Protein AF-A0A1I3XL35-F1 (afdb_monomer_lite)

Organism: NCBI:txid1123062

Foldseek 3Di:
DDPPVPDDDDCVLPADPPKDKDWQDWAFDQDPVRDTATWTWIWMWHDDPNWIKIWTKTWGDDPDPPDTDIDTPDMGTDDCRVVSSVVVVVNRVVSPD

Secondary structure (DSSP, 8-state):
---TT-----GGGT--TT-EEEEEEEEEEE-TTS-EEEEEEEEEEEEETTEEEEEEEEEE---STT--EEEEEEEEES--HHHHHHHHHHHHHHT--

Sequence (97 aa):
MLDSAGTPPDLTLLLGPHDAAEFVAFCEWRDRLGRCSPSLLYVVVHRRGGESWTQAIRILPDRRPGHLTIHVERIRDGDERAALRAWLLAAAAGMKR

pLDDT: mean 87.84, std 14.13, range [41.41, 98.5]

Radius of gyration: 13.47 Å; chains: 1; bounding box: 34×24×39 Å

Structure (mmCIF, N/CA/C/O backbone):
data_AF-A0A1I3XL35-F1
#
_entry.id   AF-A0A1I3XL35-F1
#
loop_
_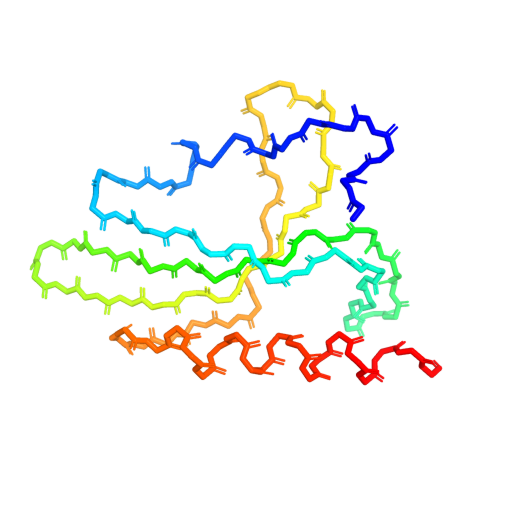atom_site.group_PDB
_atom_site.id
_atom_site.type_symb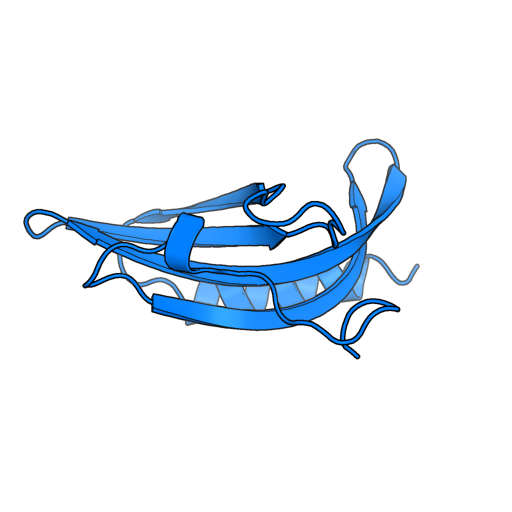ol
_atom_site.label_atom_id
_atom_site.label_alt_id
_atom_site.label_comp_id
_atom_site.label_asym_id
_atom_site.label_entity_id
_atom_site.label_seq_id
_atom_site.pdbx_PDB_ins_code
_atom_site.Cartn_x
_atom_site.Cartn_y
_atom_site.Cartn_z
_atom_site.occupancy
_atom_site.B_iso_or_equiv
_atom_site.auth_seq_id
_atom_site.auth_comp_id
_atom_site.auth_asym_id
_atom_site.auth_atom_id
_atom_site.pdbx_PDB_model_num
ATOM 1 N N . MET A 1 1 ? 13.532 -6.795 -5.946 1.00 43.62 1 MET A N 1
ATOM 2 C CA . MET A 1 1 ? 14.589 -5.815 -6.253 1.00 43.62 1 MET A CA 1
ATOM 3 C C . MET A 1 1 ? 14.125 -4.513 -5.637 1.00 43.62 1 MET A C 1
ATOM 5 O O . MET A 1 1 ? 13.012 -4.106 -5.937 1.00 43.62 1 MET A O 1
ATOM 9 N N . LEU A 1 2 ? 14.880 -4.000 -4.664 1.00 44.38 2 LEU A N 1
ATOM 10 C CA . LEU A 1 2 ? 14.684 -2.665 -4.108 1.00 44.38 2 LEU A CA 1
ATOM 11 C C . LEU A 1 2 ? 14.963 -1.639 -5.210 1.00 44.38 2 LEU A C 1
ATOM 13 O O . LEU A 1 2 ? 15.507 -1.993 -6.261 1.00 44.38 2 LEU A O 1
ATOM 17 N N . ASP A 1 3 ? 14.582 -0.391 -4.986 1.00 45.69 3 ASP A N 1
ATOM 18 C CA . ASP A 1 3 ? 15.020 0.695 -5.846 1.00 45.69 3 ASP A CA 1
ATOM 19 C C . ASP A 1 3 ? 16.547 0.665 -6.036 1.00 45.69 3 ASP A C 1
ATOM 21 O O . ASP A 1 3 ? 17.295 0.045 -5.280 1.00 45.69 3 ASP A O 1
ATOM 25 N N . SER A 1 4 ? 17.041 1.337 -7.067 1.00 43.84 4 SER A N 1
ATOM 26 C CA . SER A 1 4 ? 18.473 1.459 -7.380 1.00 43.84 4 SER A CA 1
ATOM 27 C C . SER A 1 4 ? 19.352 2.071 -6.255 1.00 43.84 4 SER A C 1
ATOM 29 O O . SER A 1 4 ? 20.505 2.402 -6.513 1.00 43.84 4 SER A O 1
ATOM 31 N N . ALA A 1 5 ? 18.831 2.234 -5.030 1.00 50.78 5 ALA A N 1
ATOM 32 C CA . ALA A 1 5 ? 19.533 2.654 -3.817 1.00 50.78 5 ALA A CA 1
ATOM 33 C C . ALA A 1 5 ? 19.389 1.681 -2.618 1.00 50.78 5 ALA A C 1
ATOM 35 O O . ALA A 1 5 ? 20.147 1.817 -1.663 1.00 50.78 5 ALA A O 1
ATOM 36 N N . GLY A 1 6 ? 18.502 0.678 -2.653 1.00 58.44 6 GLY A N 1
ATOM 37 C CA . GLY A 1 6 ? 18.482 -0.404 -1.661 1.00 58.44 6 GLY A CA 1
ATOM 38 C C . GLY A 1 6 ? 17.880 -0.051 -0.297 1.00 58.44 6 GLY A C 1
ATOM 39 O O . GLY A 1 6 ? 18.045 -0.840 0.634 1.00 58.44 6 GLY A O 1
ATOM 40 N N . THR A 1 7 ? 17.175 1.075 -0.162 1.00 69.50 7 THR A N 1
ATOM 41 C CA . THR A 1 7 ? 16.553 1.474 1.112 1.00 69.50 7 THR A CA 1
ATOM 42 C C . THR A 1 7 ? 15.034 1.346 1.004 1.00 69.50 7 THR A C 1
ATOM 44 O O . THR A 1 7 ? 14.433 1.971 0.131 1.00 69.50 7 THR A O 1
ATOM 47 N N . PRO A 1 8 ? 14.375 0.537 1.853 1.00 76.88 8 PRO A N 1
ATOM 48 C CA . PRO A 1 8 ? 12.919 0.457 1.859 1.00 76.88 8 PRO A CA 1
ATOM 49 C C . PRO A 1 8 ? 12.301 1.814 2.247 1.00 76.88 8 PRO A C 1
ATOM 51 O O . PRO A 1 8 ? 12.892 2.541 3.048 1.00 76.88 8 PRO A O 1
ATOM 54 N N . PRO A 1 9 ? 11.118 2.164 1.708 1.00 87.06 9 PRO A N 1
ATOM 55 C CA . PRO A 1 9 ? 10.451 3.414 2.049 1.00 87.06 9 PRO A CA 1
ATOM 56 C C . PRO A 1 9 ? 10.114 3.467 3.541 1.00 87.06 9 PRO A C 1
ATOM 58 O O . PRO A 1 9 ? 9.727 2.457 4.134 1.00 87.06 9 PRO A O 1
ATOM 61 N N . ASP A 1 10 ? 10.203 4.658 4.132 1.00 88.94 10 ASP A N 1
ATOM 62 C CA . ASP A 1 10 ? 9.776 4.881 5.511 1.00 88.94 10 ASP A CA 1
ATOM 63 C C . ASP A 1 10 ? 8.242 4.906 5.598 1.00 88.94 10 ASP A C 1
ATOM 65 O O . ASP A 1 10 ? 7.587 5.930 5.394 1.00 88.94 10 ASP A O 1
ATOM 69 N N . LEU A 1 11 ? 7.657 3.740 5.880 1.00 91.44 11 LEU A N 1
ATOM 70 C CA . LEU A 1 11 ? 6.209 3.579 6.000 1.00 91.44 11 LEU A CA 1
ATOM 71 C C . LEU A 1 11 ? 5.640 4.194 7.285 1.00 91.44 11 LEU A C 1
ATOM 73 O O . LEU A 1 11 ? 4.420 4.308 7.393 1.00 91.44 11 LEU A O 1
ATOM 77 N N . THR A 1 12 ? 6.472 4.638 8.235 1.00 91.50 12 THR A N 1
ATOM 78 C CA . THR A 1 12 ? 5.980 5.333 9.439 1.00 91.50 12 THR A CA 1
ATOM 79 C C . THR A 1 12 ? 5.332 6.679 9.103 1.00 91.50 12 THR A C 1
ATOM 81 O O . THR A 1 12 ? 4.488 7.161 9.852 1.00 91.50 12 THR A O 1
ATOM 84 N N . LEU A 1 13 ? 5.644 7.240 7.928 1.00 89.75 13 LEU A N 1
ATOM 85 C CA . LEU A 1 13 ? 5.007 8.443 7.386 1.00 89.75 13 LEU A CA 1
ATOM 86 C C . LEU A 1 13 ? 3.561 8.211 6.912 1.00 89.75 13 LEU A C 1
ATOM 88 O O . LEU A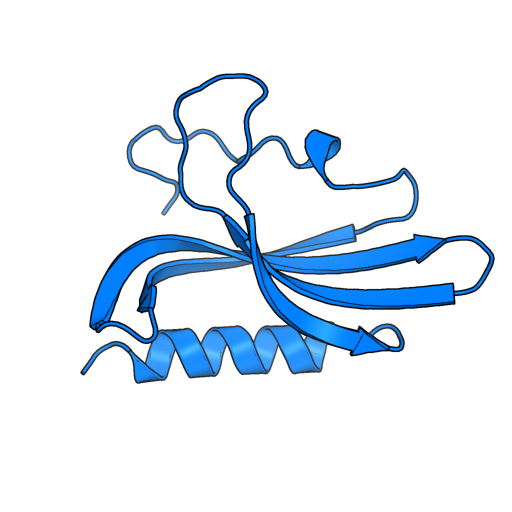 1 13 ? 2.828 9.173 6.692 1.00 89.75 13 LEU A O 1
ATOM 92 N N . LEU A 1 14 ? 3.160 6.951 6.721 1.00 92.00 14 LEU A N 1
ATOM 93 C CA . LEU A 1 14 ? 1.836 6.560 6.230 1.00 92.00 14 LEU A CA 1
ATOM 94 C C . LEU A 1 14 ? 1.007 5.822 7.288 1.00 92.00 14 LEU A C 1
ATOM 96 O O . LEU A 1 14 ? -0.213 5.972 7.322 1.00 92.00 14 LEU A O 1
ATOM 100 N N . LEU A 1 15 ? 1.650 4.977 8.094 1.00 95.56 15 LEU A N 1
ATOM 101 C CA . LEU A 1 15 ? 0.970 4.018 8.956 1.00 95.56 15 LEU A CA 1
ATOM 102 C C . LEU A 1 15 ? 0.724 4.581 10.354 1.00 95.56 15 LEU A C 1
ATOM 104 O O . LEU A 1 15 ? 1.646 5.009 11.046 1.00 95.56 15 LEU A O 1
ATOM 108 N N . GLY A 1 16 ? -0.527 4.496 10.800 1.00 94.12 16 GLY A N 1
ATOM 109 C CA . GLY A 1 16 ? -0.869 4.589 12.212 1.00 94.12 16 GLY A CA 1
ATOM 110 C C . GLY A 1 16 ? -0.460 3.332 13.000 1.00 94.12 16 GLY A C 1
ATOM 111 O O . GLY A 1 16 ? -0.110 2.304 12.420 1.00 94.12 16 GLY A O 1
ATOM 112 N N . PRO A 1 17 ? -0.566 3.361 14.340 1.00 94.19 17 PRO A N 1
ATOM 113 C CA . PRO A 1 17 ? -0.105 2.277 15.221 1.00 94.19 17 PRO A CA 1
ATOM 114 C C . PRO A 1 17 ? -0.856 0.943 15.061 1.00 94.19 17 PRO A C 1
ATOM 116 O O . PRO A 1 17 ? -0.391 -0.085 15.550 1.00 94.19 17 PRO A O 1
ATOM 119 N N . HIS A 1 18 ? -2.023 0.946 14.414 1.00 95.56 18 HIS A N 1
ATOM 120 C CA . HIS A 1 18 ? -2.850 -0.247 14.177 1.00 95.56 18 HIS A CA 1
ATOM 121 C C . HIS A 1 18 ? -2.954 -0.621 12.694 1.00 95.56 18 HIS A C 1
ATOM 123 O O . HIS A 1 18 ? -3.646 -1.584 12.329 1.00 95.56 18 HIS A O 1
ATOM 129 N N . ASP A 1 19 ? -2.267 0.144 11.850 1.00 96.88 19 ASP A N 1
ATOM 130 C CA . ASP A 1 19 ? -2.238 -0.074 10.419 1.00 96.88 19 ASP A CA 1
ATOM 131 C C . ASP A 1 19 ? -1.196 -1.145 10.088 1.00 96.88 19 ASP A C 1
ATOM 133 O O . ASP A 1 19 ? -0.254 -1.402 10.839 1.00 96.88 19 ASP A O 1
ATOM 137 N N . ALA A 1 20 ? -1.373 -1.805 8.951 1.00 96.19 20 ALA A N 1
ATOM 138 C CA . ALA A 1 20 ? -0.439 -2.808 8.462 1.00 96.19 20 ALA A CA 1
ATOM 139 C C . ALA A 1 20 ? -0.204 -2.607 6.971 1.00 96.19 20 ALA A C 1
ATOM 141 O O . ALA A 1 20 ? -1.155 -2.399 6.226 1.00 96.19 20 ALA A O 1
ATOM 142 N N . ALA A 1 21 ? 1.043 -2.738 6.529 1.00 96.94 21 ALA A N 1
ATOM 143 C CA . ALA A 1 21 ? 1.397 -2.732 5.118 1.00 96.94 21 ALA A CA 1
ATOM 144 C C . ALA A 1 21 ? 2.009 -4.074 4.713 1.00 96.94 21 ALA A C 1
ATOM 146 O O . ALA A 1 21 ? 2.881 -4.608 5.395 1.00 96.94 21 ALA A O 1
ATOM 147 N N . GLU A 1 22 ? 1.575 -4.594 3.573 1.00 96.75 22 GLU A N 1
ATOM 148 C CA . GLU A 1 22 ? 2.140 -5.769 2.925 1.00 96.75 22 GLU A CA 1
ATOM 149 C C . GLU A 1 22 ? 2.803 -5.341 1.616 1.00 96.75 22 GLU A C 1
ATOM 151 O O . GLU A 1 22 ? 2.153 -4.767 0.740 1.00 96.75 22 GLU A O 1
ATOM 156 N N . PHE A 1 23 ? 4.096 -5.632 1.473 1.00 95.62 23 PHE A N 1
ATOM 157 C CA . PHE A 1 23 ? 4.783 -5.478 0.196 1.00 95.62 23 PHE A CA 1
ATOM 158 C C . PHE A 1 23 ? 4.303 -6.545 -0.790 1.00 95.62 23 PHE A C 1
ATOM 160 O O . PHE A 1 23 ? 4.335 -7.739 -0.494 1.00 95.62 23 PHE A O 1
ATOM 167 N N . VAL A 1 24 ? 3.905 -6.115 -1.985 1.00 95.75 24 VAL A N 1
ATOM 168 C CA . VAL A 1 24 ? 3.407 -7.007 -3.036 1.00 95.75 24 VAL A CA 1
ATOM 169 C C . VAL A 1 24 ? 4.482 -7.287 -4.078 1.00 95.75 24 VAL A C 1
ATOM 171 O O . VAL A 1 24 ? 4.769 -8.448 -4.367 1.00 95.75 24 VAL A O 1
ATOM 174 N N . ALA A 1 25 ? 5.053 -6.239 -4.675 1.00 93.25 25 ALA A N 1
ATOM 175 C CA . ALA A 1 25 ? 6.035 -6.366 -5.748 1.00 93.25 25 ALA A CA 1
ATOM 176 C C . ALA A 1 25 ? 6.777 -5.050 -6.013 1.00 93.25 25 ALA A C 1
ATOM 178 O O . ALA A 1 25 ? 6.339 -3.974 -5.614 1.00 93.25 25 ALA A O 1
ATOM 179 N N . PHE A 1 26 ? 7.875 -5.147 -6.760 1.00 91.50 26 PHE A N 1
ATOM 180 C CA . PHE A 1 26 ? 8.524 -4.013 -7.413 1.00 91.50 26 PHE A CA 1
ATOM 181 C C . PHE A 1 26 ? 8.447 -4.212 -8.926 1.00 91.50 26 PHE A C 1
ATOM 183 O O . PHE A 1 26 ? 8.809 -5.285 -9.420 1.00 91.50 26 PHE A O 1
ATOM 190 N N . CYS A 1 27 ? 7.961 -3.209 -9.654 1.00 90.50 27 CYS A N 1
ATOM 191 C CA . CYS A 1 27 ? 7.808 -3.274 -11.106 1.00 90.50 27 CYS A CA 1
ATOM 192 C C . CYS A 1 27 ? 7.864 -1.891 -11.763 1.00 90.50 27 CYS A C 1
ATOM 194 O O . CYS A 1 27 ? 7.643 -0.872 -11.112 1.00 90.50 27 CYS A O 1
ATOM 196 N N . GLU A 1 28 ? 8.059 -1.875 -13.081 1.00 91.06 28 GLU A N 1
ATOM 197 C CA . GLU A 1 28 ? 7.741 -0.718 -13.920 1.00 91.06 28 GLU A CA 1
ATOM 198 C C . GLU A 1 28 ? 6.220 -0.600 -14.066 1.00 91.06 28 GLU A C 1
ATOM 200 O O . GLU A 1 28 ? 5.570 -1.442 -14.692 1.00 91.06 28 GLU A O 1
ATOM 205 N N . TRP A 1 29 ? 5.639 0.434 -13.465 1.00 90.38 29 TRP A N 1
ATOM 206 C CA . TRP A 1 29 ? 4.214 0.715 -13.538 1.00 90.38 29 TRP A CA 1
ATOM 207 C C . TRP A 1 29 ? 3.916 1.756 -14.618 1.00 90.38 29 TRP A C 1
ATOM 209 O O . TRP A 1 29 ? 4.250 2.928 -14.489 1.00 90.38 29 TRP A O 1
ATOM 219 N N . ARG A 1 30 ? 3.239 1.319 -15.674 1.00 89.25 30 ARG A N 1
ATOM 220 C CA . ARG A 1 30 ? 2.557 2.129 -16.683 1.00 89.25 30 ARG A CA 1
ATOM 221 C C . ARG A 1 30 ? 1.273 2.773 -16.134 1.00 89.25 30 ARG A C 1
ATOM 223 O O . ARG A 1 30 ? 0.290 2.092 -15.855 1.00 89.25 30 ARG A O 1
ATOM 230 N N . ASP A 1 31 ? 1.264 4.092 -15.986 1.00 84.88 31 ASP A N 1
ATOM 231 C CA . ASP A 1 31 ? 0.062 4.838 -15.610 1.00 84.88 31 ASP A CA 1
ATOM 232 C C . ASP A 1 31 ? -0.969 4.916 -16.758 1.00 84.88 31 ASP A C 1
ATOM 234 O O . ASP A 1 31 ? -0.744 4.445 -17.876 1.00 84.88 31 ASP A O 1
ATOM 238 N N . ARG A 1 32 ? -2.129 5.535 -16.493 1.00 82.00 32 ARG A N 1
ATOM 239 C CA . ARG A 1 32 ? -3.203 5.704 -17.494 1.00 82.00 32 ARG A CA 1
ATOM 240 C C . ARG A 1 32 ? -2.796 6.557 -18.701 1.00 82.00 32 ARG A C 1
ATOM 242 O O . ARG A 1 32 ? -3.471 6.500 -19.721 1.00 82.00 32 ARG A O 1
ATOM 249 N N . LEU A 1 33 ? -1.729 7.346 -18.581 1.00 86.25 33 LEU A N 1
ATOM 250 C CA . LEU A 1 33 ? -1.168 8.162 -19.659 1.00 86.25 33 LEU A CA 1
ATOM 251 C C . LEU A 1 33 ? -0.065 7.412 -20.424 1.00 86.25 33 LEU A C 1
ATOM 253 O O . LEU A 1 33 ? 0.580 7.990 -21.294 1.00 86.25 33 LEU A O 1
ATOM 257 N N . GLY A 1 34 ? 0.171 6.136 -20.103 1.00 85.44 34 GLY A N 1
ATOM 258 C CA . GLY A 1 34 ? 1.191 5.307 -20.736 1.00 85.44 34 GLY A CA 1
ATOM 259 C C . GLY A 1 34 ? 2.604 5.519 -20.189 1.00 85.44 34 GLY A C 1
ATOM 260 O O . GLY A 1 34 ? 3.539 4.883 -20.677 1.00 85.44 34 GLY A O 1
ATOM 261 N N . ARG A 1 35 ? 2.795 6.367 -19.172 1.00 87.00 35 ARG A N 1
ATOM 262 C CA . ARG A 1 35 ? 4.122 6.639 -18.600 1.00 87.00 35 ARG A CA 1
ATOM 263 C C . ARG A 1 35 ? 4.519 5.505 -17.673 1.00 87.00 35 ARG A C 1
ATOM 265 O O . ARG A 1 35 ? 3.758 5.162 -16.775 1.00 87.00 35 ARG A O 1
ATOM 272 N N . CYS A 1 36 ? 5.703 4.944 -17.887 1.00 90.00 36 CYS A N 1
ATOM 273 C CA . CYS A 1 36 ? 6.253 3.900 -17.028 1.00 90.00 36 CYS A CA 1
ATOM 274 C C . CYS A 1 36 ? 7.123 4.528 -15.938 1.00 90.00 36 CYS A C 1
ATOM 276 O O . CYS A 1 36 ? 7.927 5.417 -16.228 1.00 90.00 36 CYS A O 1
ATOM 278 N N . SER A 1 37 ? 6.945 4.088 -14.696 1.00 88.94 37 SER A N 1
ATOM 279 C CA . SER A 1 37 ? 7.817 4.464 -13.590 1.00 88.94 37 SER A CA 1
ATOM 280 C C . SER A 1 37 ? 8.086 3.290 -12.650 1.00 88.94 37 SER A C 1
ATOM 282 O O . SER A 1 37 ? 7.176 2.494 -12.380 1.00 88.94 37 SER A O 1
ATOM 284 N N . PRO A 1 38 ? 9.297 3.202 -12.071 1.00 90.56 38 PRO A N 1
ATOM 285 C CA . PRO A 1 38 ? 9.579 2.219 -11.040 1.00 90.56 38 PRO A CA 1
ATOM 286 C C . PRO A 1 38 ? 8.639 2.458 -9.859 1.00 90.56 38 PRO A C 1
ATOM 288 O O . PRO A 1 38 ? 8.488 3.581 -9.375 1.00 90.56 38 PRO A O 1
ATOM 291 N N . SER A 1 39 ? 7.963 1.404 -9.419 1.00 92.00 39 SER A N 1
ATOM 292 C CA . SER A 1 39 ? 6.944 1.470 -8.376 1.00 92.00 39 SER A CA 1
ATOM 293 C C . SER A 1 39 ? 7.075 0.287 -7.429 1.00 92.00 39 SER A C 1
ATOM 295 O O . SER A 1 39 ? 7.130 -0.871 -7.853 1.00 92.00 39 SER A O 1
ATOM 297 N N . LEU A 1 40 ? 7.078 0.585 -6.134 1.00 93.69 40 LEU A N 1
ATOM 298 C CA . LEU A 1 40 ? 6.892 -0.392 -5.071 1.00 93.69 40 LEU A CA 1
ATOM 299 C C . LEU A 1 40 ? 5.393 -0.507 -4.792 1.00 93.69 40 LEU A C 1
ATOM 301 O O . LEU A 1 40 ? 4.732 0.489 -4.497 1.00 93.69 40 LEU A O 1
ATOM 305 N N . LEU A 1 41 ? 4.849 -1.710 -4.912 1.00 95.38 41 LEU A N 1
ATOM 306 C CA . LEU A 1 41 ? 3.431 -1.984 -4.725 1.00 95.38 41 LEU A CA 1
ATOM 307 C C . LEU A 1 41 ? 3.193 -2.470 -3.301 1.00 95.38 41 LEU A C 1
ATOM 309 O O . LEU A 1 41 ? 3.842 -3.422 -2.859 1.00 95.38 41 LEU A O 1
ATOM 313 N N . TYR A 1 42 ? 2.233 -1.858 -2.617 1.00 97.50 42 TYR A N 1
ATOM 314 C CA . TYR A 1 42 ? 1.833 -2.246 -1.271 1.00 97.50 42 TYR A CA 1
ATOM 315 C C . TYR A 1 42 ? 0.319 -2.373 -1.161 1.00 97.50 42 TYR A C 1
ATOM 317 O O . TYR A 1 42 ? -0.439 -1.664 -1.827 1.00 97.50 42 TYR A O 1
ATOM 325 N N . VAL A 1 43 ? -0.110 -3.254 -0.266 1.00 98.31 43 VAL A N 1
ATOM 326 C CA . VAL A 1 43 ? -1.470 -3.259 0.267 1.00 98.31 43 VAL A CA 1
ATOM 327 C C . VAL A 1 43 ? -1.409 -2.771 1.701 1.00 98.31 43 VAL A C 1
ATOM 329 O O . VAL A 1 43 ? -0.663 -3.323 2.504 1.00 98.31 43 VAL A O 1
ATOM 332 N N . VAL A 1 44 ? -2.189 -1.750 2.027 1.00 98.12 44 VAL A N 1
ATOM 333 C CA . VAL A 1 44 ? -2.230 -1.156 3.362 1.00 98.12 44 VAL A CA 1
ATOM 334 C C . VAL A 1 44 ? -3.611 -1.351 3.955 1.00 98.12 44 VAL A C 1
ATOM 336 O O . VAL A 1 44 ? -4.599 -0.999 3.324 1.00 98.12 44 VAL A O 1
ATOM 339 N N . VAL A 1 45 ? -3.686 -1.900 5.160 1.00 98.19 45 VAL A N 1
ATOM 340 C CA . VAL A 1 45 ? -4.911 -1.917 5.960 1.00 98.19 45 VAL A CA 1
ATOM 341 C C . VAL A 1 45 ? -4.798 -0.849 7.008 1.00 98.19 45 VAL A C 1
ATOM 343 O O . VAL A 1 45 ? -3.872 -0.883 7.817 1.00 98.19 45 VAL A O 1
ATOM 346 N N . HIS A 1 46 ? -5.776 0.039 7.020 1.00 97.50 46 HIS A N 1
ATOM 347 C CA . HIS A 1 46 ? -5.925 1.016 8.072 1.00 97.50 46 HIS A CA 1
ATOM 348 C C . HIS A 1 46 ? -6.989 0.571 9.064 1.00 97.50 46 HIS A C 1
ATOM 350 O O . HIS A 1 46 ? -8.000 -0.026 8.677 1.00 97.50 46 HIS A O 1
ATOM 356 N N . ARG A 1 47 ? -6.760 0.857 10.346 1.00 96.38 47 ARG A N 1
ATOM 357 C CA . ARG A 1 47 ? -7.712 0.575 11.426 1.00 96.38 47 ARG A CA 1
ATOM 358 C C . ARG A 1 47 ? -7.836 1.788 12.331 1.00 96.38 47 ARG A C 1
ATOM 360 O O . ARG A 1 47 ? -6.882 2.163 13.012 1.00 96.38 47 ARG A O 1
ATOM 367 N N . ARG A 1 48 ? -9.026 2.386 12.384 1.00 93.62 48 ARG A N 1
ATOM 368 C CA . ARG A 1 48 ? -9.277 3.574 13.207 1.00 93.62 48 ARG A CA 1
ATOM 369 C C . ARG A 1 48 ? -10.704 3.581 13.732 1.00 93.62 48 ARG A C 1
ATOM 371 O O . ARG A 1 48 ? -11.642 3.438 12.967 1.00 93.62 48 ARG A O 1
ATOM 378 N N . GLY A 1 49 ? -10.864 3.770 15.043 1.00 89.12 49 GLY A N 1
ATOM 379 C CA . GLY A 1 49 ? -12.186 3.973 15.650 1.00 89.12 49 GLY A CA 1
ATOM 380 C C . GLY A 1 49 ? -13.177 2.817 15.459 1.00 89.12 49 GLY A C 1
ATOM 381 O O . GLY A 1 49 ? -14.374 3.060 15.442 1.00 89.12 49 GLY A O 1
ATOM 382 N N . GLY A 1 50 ? -12.695 1.578 15.297 1.00 89.38 50 GLY A N 1
ATOM 383 C CA . GLY A 1 50 ? -13.539 0.407 15.013 1.00 89.38 50 GLY A CA 1
ATOM 384 C C . GLY A 1 50 ? -13.831 0.182 13.525 1.00 89.38 50 GLY A C 1
ATOM 385 O O . GLY A 1 50 ? -14.353 -0.869 13.163 1.00 89.38 50 GLY A O 1
ATOM 386 N N . GLU A 1 51 ? -13.436 1.113 12.661 1.00 95.12 51 GLU A N 1
ATOM 387 C CA . GLU A 1 51 ? -13.521 0.977 11.212 1.00 95.12 51 GLU A CA 1
ATOM 388 C C . GLU A 1 51 ? -12.213 0.423 10.640 1.00 95.12 51 GLU A C 1
ATOM 390 O O . GLU A 1 51 ? -11.124 0.603 11.201 1.00 95.12 51 GLU A O 1
ATOM 395 N N . SER A 1 52 ? -12.323 -0.251 9.496 1.00 96.81 52 SER A N 1
ATOM 396 C CA . SER A 1 52 ? -11.166 -0.688 8.722 1.00 96.81 52 SER A CA 1
ATOM 397 C C . SER A 1 52 ? -11.404 -0.498 7.235 1.00 96.81 52 SER A C 1
ATOM 399 O O . SER A 1 52 ? -12.525 -0.662 6.754 1.00 96.81 52 SER A O 1
ATOM 401 N N . TRP A 1 53 ? -10.342 -0.153 6.517 1.00 98.06 53 TRP A N 1
ATOM 402 C CA . TRP A 1 53 ? -10.333 -0.093 5.061 1.00 98.06 53 TRP A CA 1
ATOM 403 C C . TRP A 1 53 ? -8.970 -0.528 4.541 1.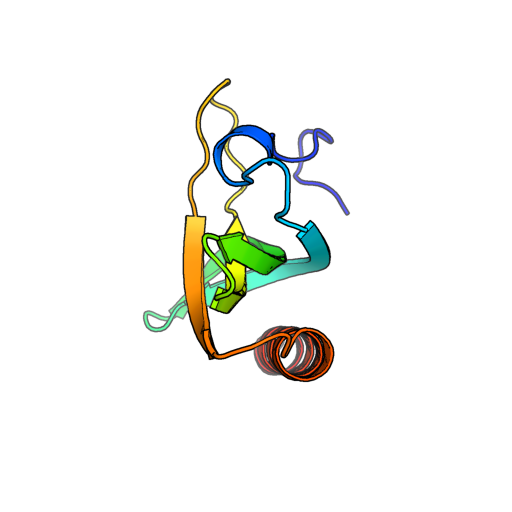00 98.06 53 TRP A C 1
ATOM 405 O O . TRP A 1 53 ? -7.946 -0.387 5.215 1.00 98.06 53 TRP A O 1
ATOM 415 N N . THR A 1 54 ? -8.950 -1.048 3.321 1.00 98.50 54 THR A N 1
ATOM 416 C CA . THR A 1 54 ? -7.742 -1.527 2.658 1.00 98.50 54 THR A CA 1
ATOM 417 C C . THR A 1 54 ? -7.465 -0.702 1.405 1.00 98.50 54 THR A C 1
ATOM 419 O O . THR A 1 54 ? -8.355 -0.469 0.586 1.00 98.50 54 THR A O 1
ATOM 422 N N . GLN A 1 55 ? -6.220 -0.273 1.228 1.00 98.25 55 GLN A N 1
ATOM 423 C CA . GLN A 1 55 ? -5.741 0.467 0.068 1.00 98.25 55 GLN A CA 1
ATOM 424 C C . GLN A 1 55 ? -4.723 -0.356 -0.716 1.00 98.25 55 GLN A C 1
ATOM 426 O O . GLN A 1 55 ? -3.815 -0.953 -0.146 1.00 98.25 55 GLN A O 1
ATOM 431 N N . ALA A 1 56 ? -4.847 -0.352 -2.039 1.00 97.94 56 ALA A N 1
ATOM 432 C CA . ALA A 1 56 ? -3.775 -0.739 -2.942 1.00 97.94 56 ALA A CA 1
ATOM 433 C C . ALA A 1 56 ? -3.033 0.535 -3.341 1.00 97.94 56 ALA A C 1
ATOM 435 O O . ALA A 1 56 ? -3.628 1.429 -3.954 1.00 97.94 56 ALA A O 1
ATOM 436 N N . ILE A 1 57 ? -1.754 0.621 -2.991 1.00 96.88 57 ILE A N 1
ATOM 437 C CA . ILE A 1 57 ? -0.946 1.814 -3.223 1.00 96.88 57 ILE A CA 1
ATOM 438 C C . ILE A 1 57 ? 0.313 1.493 -4.014 1.00 96.88 57 ILE A C 1
ATOM 440 O O . ILE A 1 57 ? 0.820 0.367 -4.023 1.00 96.88 57 ILE A O 1
ATOM 444 N N . ARG A 1 58 ? 0.842 2.537 -4.640 1.00 94.56 58 ARG A N 1
ATOM 445 C CA . ARG A 1 58 ? 2.175 2.553 -5.224 1.00 94.56 58 ARG A CA 1
ATOM 446 C C . ARG A 1 58 ? 2.994 3.632 -4.573 1.00 94.56 58 ARG A C 1
ATOM 448 O O . ARG A 1 58 ? 2.525 4.756 -4.413 1.00 94.56 58 ARG A O 1
ATOM 455 N N . ILE A 1 59 ? 4.228 3.288 -4.269 1.00 92.94 59 ILE A N 1
ATOM 456 C CA . ILE A 1 59 ? 5.226 4.217 -3.778 1.00 92.94 59 ILE A CA 1
ATOM 457 C C . ILE A 1 59 ? 6.285 4.333 -4.862 1.00 92.94 59 ILE A C 1
ATOM 459 O O . ILE A 1 59 ? 6.869 3.329 -5.281 1.00 92.94 59 ILE A O 1
ATOM 463 N N . LEU A 1 60 ? 6.501 5.554 -5.344 1.00 89.81 60 LEU A N 1
ATOM 464 C CA . LEU A 1 60 ? 7.628 5.827 -6.228 1.00 89.81 60 LEU A CA 1
ATOM 465 C C . LEU A 1 60 ? 8.889 5.909 -5.367 1.00 89.81 60 LEU A C 1
ATOM 467 O O . LEU A 1 60 ? 8.854 6.580 -4.333 1.00 89.81 60 LEU A O 1
ATOM 471 N N . PRO A 1 61 ? 9.993 5.265 -5.775 1.00 81.75 61 PRO A N 1
ATOM 472 C CA . PRO A 1 61 ? 11.278 5.479 -5.138 1.00 81.75 61 PRO A CA 1
ATOM 473 C C . PRO A 1 61 ? 11.615 6.968 -5.108 1.00 81.75 61 PRO A C 1
ATOM 475 O O . PRO A 1 61 ? 11.681 7.620 -6.152 1.00 81.75 61 PRO A O 1
ATOM 478 N N . ASP A 1 62 ? 11.824 7.497 -3.910 1.00 77.50 62 ASP A N 1
ATOM 479 C CA . ASP A 1 62 ? 12.239 8.874 -3.690 1.00 77.50 62 ASP A CA 1
ATOM 480 C C . ASP A 1 62 ? 13.497 8.873 -2.825 1.00 77.50 62 ASP A C 1
ATOM 482 O O . ASP A 1 62 ? 13.625 8.103 -1.877 1.00 77.50 62 ASP A O 1
ATOM 486 N N . ARG A 1 63 ? 14.452 9.729 -3.182 1.00 72.50 63 ARG A N 1
ATOM 487 C CA . ARG A 1 63 ? 15.728 9.870 -2.472 1.00 72.50 63 ARG A CA 1
ATOM 488 C C . ARG A 1 63 ? 15.678 10.942 -1.390 1.00 72.50 63 ARG A C 1
ATOM 490 O O . ARG A 1 63 ? 16.658 11.103 -0.669 1.00 72.50 63 ARG A O 1
ATOM 497 N N . ARG A 1 64 ? 14.592 11.714 -1.306 1.00 80.38 64 ARG A N 1
ATOM 498 C CA . ARG A 1 64 ? 14.424 12.774 -0.310 1.00 80.38 64 ARG A CA 1
ATOM 499 C C . ARG A 1 64 ? 14.057 12.154 1.042 1.00 80.38 64 ARG A C 1
AT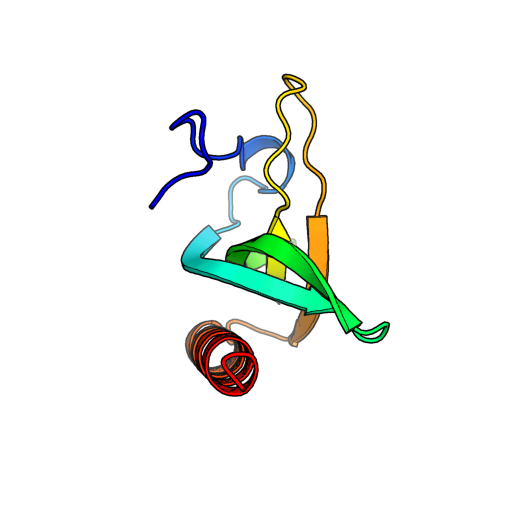OM 501 O O . ARG A 1 64 ? 12.981 11.569 1.156 1.00 80.38 64 ARG A O 1
ATOM 508 N N . PRO A 1 65 ? 14.912 12.283 2.072 1.00 77.06 65 PRO A N 1
ATOM 509 C CA . PRO A 1 65 ? 14.586 11.787 3.404 1.00 77.06 65 PRO A CA 1
ATOM 510 C C . PRO A 1 65 ? 13.312 12.442 3.940 1.00 77.06 65 PRO A C 1
ATOM 512 O O . PRO A 1 65 ? 13.084 13.631 3.714 1.00 77.06 65 PRO A O 1
ATOM 515 N N . GLY A 1 66 ? 12.489 11.673 4.653 1.00 81.81 66 GLY A N 1
ATOM 516 C CA . GLY A 1 66 ? 11.236 12.171 5.228 1.00 81.81 66 GLY A CA 1
ATOM 517 C C . GLY A 1 66 ? 10.144 12.491 4.202 1.00 81.81 66 GLY A C 1
ATOM 518 O O . GLY A 1 66 ? 9.156 13.130 4.555 1.00 81.81 66 GLY A O 1
ATOM 519 N N . HIS A 1 67 ? 10.303 12.076 2.941 1.00 84.44 67 HIS A N 1
ATOM 520 C CA . HIS A 1 67 ? 9.308 12.277 1.895 1.00 84.44 67 HIS A CA 1
ATOM 521 C C . HIS A 1 67 ? 8.871 10.945 1.284 1.00 84.44 67 HIS A C 1
ATOM 523 O O . HIS A 1 67 ? 9.690 10.065 1.018 1.00 84.44 67 HIS A O 1
ATOM 529 N N . LEU A 1 68 ? 7.567 10.815 1.034 1.00 87.75 68 LEU A N 1
ATOM 530 C CA . LEU A 1 68 ? 6.973 9.626 0.441 1.00 87.75 68 LEU A CA 1
ATOM 531 C C . LEU A 1 68 ? 5.958 10.036 -0.628 1.00 87.75 68 LEU A C 1
ATOM 533 O O . LEU A 1 68 ? 4.939 10.654 -0.324 1.00 87.75 68 LEU A O 1
ATOM 537 N N . THR A 1 69 ? 6.218 9.675 -1.886 1.00 91.06 69 THR A N 1
ATOM 538 C CA . THR A 1 69 ? 5.260 9.899 -2.979 1.00 91.06 69 THR A CA 1
ATOM 539 C C . THR A 1 69 ? 4.369 8.672 -3.131 1.00 91.06 69 THR A C 1
ATOM 541 O O . THR A 1 69 ? 4.826 7.626 -3.598 1.00 91.06 69 THR A O 1
ATOM 544 N N . ILE A 1 70 ? 3.096 8.808 -2.753 1.00 92.81 70 ILE A N 1
ATOM 545 C CA . ILE A 1 70 ? 2.114 7.719 -2.755 1.00 92.81 70 ILE A CA 1
ATOM 546 C C . ILE A 1 70 ? 1.049 7.971 -3.821 1.00 92.81 70 ILE A C 1
ATOM 548 O O . ILE A 1 70 ? 0.446 9.041 -3.879 1.00 92.81 70 ILE A O 1
ATOM 552 N N . HIS A 1 71 ? 0.758 6.947 -4.617 1.00 94.12 71 HIS A N 1
ATOM 553 C CA . HIS A 1 71 ? -0.419 6.895 -5.475 1.00 94.12 71 HIS A CA 1
ATOM 554 C C . HIS A 1 71 ? -1.377 5.833 -4.954 1.00 94.12 71 HIS A C 1
ATOM 556 O O . HIS A 1 71 ? -1.010 4.664 -4.838 1.00 94.12 71 HIS A O 1
ATOM 562 N N . VAL A 1 72 ? -2.615 6.231 -4.671 1.00 95.62 72 VAL A N 1
ATOM 563 C CA . VAL A 1 72 ? -3.680 5.293 -4.314 1.00 95.62 72 VAL A CA 1
ATOM 564 C C . VAL A 1 72 ? -4.345 4.805 -5.592 1.00 95.62 72 VAL A C 1
ATOM 566 O O . VAL A 1 72 ? -4.951 5.582 -6.328 1.00 95.62 72 VAL A O 1
ATOM 569 N N . GLU A 1 73 ? -4.239 3.509 -5.855 1.00 95.25 73 GLU A N 1
ATOM 570 C CA . GLU A 1 73 ? -4.819 2.894 -7.048 1.00 95.25 73 GLU A CA 1
ATOM 571 C C . GLU A 1 73 ? -6.245 2.399 -6.801 1.00 95.25 73 GLU A C 1
ATOM 573 O O . GLU A 1 73 ? -7.094 2.421 -7.699 1.00 95.25 73 GLU A O 1
ATOM 578 N N . ARG A 1 74 ? -6.516 1.932 -5.577 1.00 96.75 74 ARG A N 1
ATOM 579 C CA . ARG A 1 74 ? -7.829 1.425 -5.176 1.00 96.75 74 ARG A CA 1
ATOM 580 C C . ARG A 1 74 ? -8.001 1.456 -3.662 1.00 96.75 74 ARG A C 1
ATOM 582 O O . ARG A 1 74 ? -7.041 1.241 -2.932 1.00 96.75 74 ARG A O 1
ATOM 589 N N . ILE A 1 75 ? -9.242 1.647 -3.220 1.00 97.81 75 ILE A N 1
ATOM 590 C CA . ILE A 1 75 ? -9.669 1.560 -1.819 1.00 97.81 75 ILE A CA 1
ATOM 591 C C . ILE A 1 75 ? -10.846 0.581 -1.728 1.00 97.81 75 ILE A C 1
ATOM 593 O O . ILE A 1 75 ? -11.655 0.500 -2.659 1.00 97.81 75 ILE A O 1
ATOM 597 N N . ARG A 1 76 ? -10.915 -0.187 -0.642 1.00 98.00 76 ARG A N 1
ATOM 598 C CA . ARG A 1 76 ? -12.020 -1.083 -0.283 1.00 98.00 76 ARG A CA 1
ATOM 599 C C . ARG A 1 76 ? -12.324 -0.957 1.204 1.00 98.00 76 ARG A C 1
ATOM 601 O O . ARG A 1 76 ? -11.398 -0.773 1.989 1.00 98.00 76 ARG A O 1
ATOM 608 N N . ASP A 1 77 ? -13.589 -1.106 1.568 1.00 97.75 77 ASP A N 1
ATOM 609 C CA . ASP A 1 77 ? -13.997 -1.202 2.968 1.00 97.75 77 ASP A CA 1
ATOM 610 C C . ASP A 1 77 ? -13.587 -2.562 3.545 1.00 97.75 77 ASP A C 1
ATOM 612 O O . ASP A 1 77 ? -13.549 -3.563 2.827 1.00 97.75 77 ASP A O 1
ATOM 616 N N . GLY A 1 78 ? -13.278 -2.601 4.839 1.00 97.44 78 GLY A N 1
ATOM 617 C CA . GLY A 1 78 ? -12.857 -3.816 5.528 1.00 97.44 78 GLY A CA 1
ATOM 618 C C . GLY A 1 78 ? -11.417 -4.252 5.236 1.00 97.44 78 GLY A C 1
ATOM 619 O O . GLY A 1 78 ? -10.610 -3.527 4.644 1.00 97.44 78 GLY A O 1
ATOM 620 N N . ASP A 1 79 ? -11.098 -5.467 5.686 1.00 96.88 79 ASP A N 1
ATOM 621 C CA . ASP A 1 79 ? -9.809 -6.134 5.484 1.00 96.88 79 ASP A CA 1
ATOM 622 C C . ASP A 1 79 ? -9.838 -6.991 4.206 1.00 96.88 79 ASP A C 1
ATOM 624 O O . ASP A 1 79 ? -10.067 -8.197 4.229 1.00 96.88 79 ASP A O 1
ATOM 628 N N . GLU A 1 80 ? -9.611 -6.340 3.068 1.00 97.69 80 GLU A N 1
ATOM 629 C CA . GLU A 1 80 ? -9.668 -6.925 1.722 1.00 97.69 80 GLU A CA 1
ATOM 630 C C . GLU A 1 80 ? -8.259 -7.145 1.146 1.00 97.69 80 GLU A C 1
ATOM 632 O O . GLU A 1 80 ? -8.004 -6.991 -0.057 1.00 97.69 80 GLU A O 1
ATOM 637 N N . ARG A 1 81 ? -7.297 -7.486 2.019 1.00 97.25 81 ARG A N 1
ATOM 638 C CA . ARG A 1 81 ? -5.876 -7.588 1.648 1.00 97.25 81 ARG A CA 1
ATOM 639 C C . ARG A 1 81 ? -5.624 -8.560 0.512 1.00 97.25 81 ARG A C 1
ATOM 641 O O . ARG A 1 81 ? -4.965 -8.210 -0.465 1.00 97.25 81 ARG A O 1
ATOM 648 N N . ALA A 1 82 ? -6.174 -9.768 0.622 1.00 97.56 82 ALA A N 1
ATOM 649 C CA . ALA A 1 82 ? -5.980 -10.816 -0.374 1.00 97.56 82 ALA A C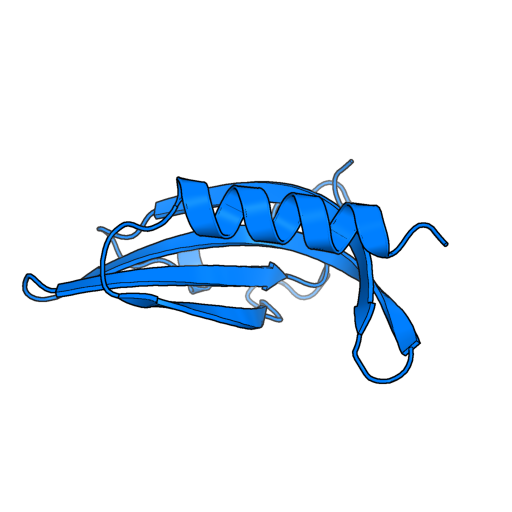A 1
ATOM 650 C C . ALA A 1 82 ? -6.519 -10.394 -1.751 1.00 97.56 82 ALA A C 1
ATOM 652 O O . ALA A 1 82 ? -5.840 -10.578 -2.765 1.00 97.56 82 ALA A O 1
ATOM 653 N N . ALA A 1 83 ? -7.700 -9.768 -1.783 1.00 97.62 83 ALA A N 1
ATOM 654 C CA . ALA A 1 83 ? -8.328 -9.300 -3.012 1.00 97.62 83 ALA A CA 1
ATOM 655 C C . ALA A 1 83 ? -7.512 -8.181 -3.677 1.00 97.62 83 ALA A C 1
ATOM 657 O O . ALA A 1 83 ? -7.245 -8.232 -4.882 1.00 97.62 83 ALA A O 1
ATOM 658 N N . LEU A 1 84 ? -7.066 -7.184 -2.905 1.00 98.12 84 LEU A N 1
ATOM 659 C CA . LEU A 1 84 ? -6.260 -6.082 -3.434 1.00 98.12 84 LEU A CA 1
ATOM 660 C C . LEU A 1 84 ? -4.844 -6.508 -3.832 1.00 98.12 84 LEU A C 1
ATOM 662 O O . LEU A 1 84 ? -4.336 -6.032 -4.849 1.00 98.12 84 LEU A O 1
ATOM 666 N N . ARG A 1 85 ? -4.242 -7.460 -3.115 1.00 98.00 85 ARG A N 1
ATOM 667 C CA . ARG A 1 85 ? -2.959 -8.071 -3.482 1.00 98.00 85 ARG A CA 1
ATOM 668 C C . ARG A 1 85 ? -3.053 -8.797 -4.818 1.00 98.00 85 ARG A C 1
ATOM 670 O O . ARG A 1 85 ? -2.229 -8.567 -5.702 1.00 98.00 85 ARG A O 1
ATOM 677 N N . ALA A 1 86 ? -4.062 -9.654 -4.981 1.00 96.94 86 ALA A N 1
ATOM 678 C CA . ALA A 1 86 ? -4.294 -10.373 -6.231 1.00 96.94 86 ALA A CA 1
ATOM 679 C C . ALA A 1 86 ? -4.524 -9.400 -7.396 1.00 96.94 86 ALA A C 1
ATOM 681 O O . ALA A 1 86 ? -3.952 -9.573 -8.473 1.00 96.94 86 ALA A O 1
ATOM 682 N N . TRP A 1 87 ? -5.298 -8.336 -7.159 1.00 96.25 87 TRP A N 1
ATOM 683 C CA . TRP A 1 87 ? -5.518 -7.290 -8.151 1.00 96.25 87 TRP A CA 1
ATOM 684 C C . TRP A 1 87 ? -4.222 -6.565 -8.548 1.00 96.25 87 TRP A C 1
ATOM 686 O O . TRP A 1 87 ? -3.975 -6.411 -9.743 1.00 96.25 87 TRP A O 1
ATOM 696 N N . LEU A 1 88 ? -3.376 -6.167 -7.588 1.00 95.69 88 LEU A N 1
ATOM 697 C CA . LEU A 1 88 ? -2.090 -5.511 -7.869 1.00 95.69 88 LEU A CA 1
ATOM 698 C C . LEU A 1 88 ? -1.155 -6.402 -8.691 1.00 95.69 88 LEU A C 1
ATOM 700 O O . LEU A 1 88 ? -0.543 -5.928 -9.647 1.00 95.69 88 LEU A O 1
ATOM 704 N N . LEU A 1 89 ? -1.067 -7.693 -8.356 1.00 95.19 89 LEU A N 1
ATOM 705 C CA . LEU A 1 89 ? -0.257 -8.653 -9.111 1.00 95.19 89 LEU A CA 1
ATOM 706 C C . LEU A 1 89 ? -0.768 -8.823 -10.545 1.00 95.19 89 LEU A C 1
ATOM 708 O O . LEU A 1 89 ? 0.027 -8.820 -11.485 1.00 95.19 89 LEU A O 1
ATOM 712 N N . ALA A 1 90 ? -2.087 -8.936 -10.723 1.00 93.62 90 ALA A N 1
ATOM 713 C CA . ALA A 1 90 ? -2.699 -9.041 -12.043 1.00 93.62 90 ALA A CA 1
ATOM 714 C C . ALA A 1 90 ? -2.480 -7.769 -12.876 1.00 93.62 90 ALA A C 1
ATOM 716 O O . ALA A 1 90 ? -2.130 -7.863 -14.053 1.00 93.62 90 ALA A O 1
ATOM 717 N N . ALA A 1 91 ? -2.629 -6.591 -12.259 1.00 90.75 91 ALA A N 1
ATOM 718 C CA . ALA A 1 91 ? -2.339 -5.312 -12.893 1.00 90.75 91 ALA A CA 1
ATOM 719 C C . ALA A 1 91 ? -0.876 -5.267 -13.355 1.00 90.75 91 ALA A C 1
ATOM 721 O O . ALA A 1 91 ? -0.629 -5.124 -14.549 1.00 90.75 91 ALA A O 1
ATOM 722 N N . ALA A 1 92 ? 0.078 -5.529 -12.458 1.00 88.69 92 ALA A N 1
ATOM 723 C CA . ALA A 1 92 ? 1.506 -5.532 -12.775 1.00 88.69 92 ALA A CA 1
ATOM 724 C C . ALA A 1 92 ? 1.882 -6.531 -13.890 1.00 88.69 92 ALA A C 1
ATOM 726 O O . ALA A 1 92 ? 2.742 -6.244 -14.724 1.00 88.69 92 ALA A O 1
ATOM 727 N N . ALA A 1 93 ? 1.235 -7.700 -13.940 1.00 84.00 93 ALA A N 1
ATOM 728 C CA . ALA A 1 93 ? 1.464 -8.696 -14.986 1.00 84.00 93 ALA A CA 1
ATOM 729 C C . ALA A 1 93 ? 0.891 -8.275 -16.351 1.00 84.00 93 ALA A C 1
ATOM 731 O O . ALA A 1 93 ? 1.527 -8.505 -17.381 1.00 84.00 93 ALA A O 1
ATOM 732 N N . GLY A 1 94 ? -0.282 -7.632 -16.374 1.00 73.69 94 GLY A N 1
ATOM 733 C CA . GLY A 1 94 ? -0.929 -7.139 -17.597 1.00 73.69 94 GLY A CA 1
ATOM 734 C C . GLY A 1 94 ? -0.153 -6.026 -18.311 1.00 73.69 94 GLY A C 1
ATOM 735 O O . GLY A 1 94 ? -0.407 -5.756 -19.482 1.00 73.69 94 GLY A O 1
ATOM 736 N N . MET A 1 95 ? 0.816 -5.418 -17.628 1.00 63.00 95 MET A N 1
ATOM 737 C CA . MET A 1 95 ? 1.581 -4.261 -18.096 1.00 63.00 95 MET A CA 1
ATOM 738 C C . MET A 1 95 ? 2.883 -4.638 -18.820 1.00 63.00 95 MET A C 1
ATOM 740 O O . MET A 1 95 ? 3.511 -3.773 -19.422 1.00 63.00 95 MET A O 1
ATOM 744 N N . LYS A 1 96 ? 3.269 -5.925 -18.817 1.00 47.41 96 LYS A N 1
ATOM 745 C CA . LYS A 1 96 ? 4.452 -6.463 -19.524 1.00 47.41 96 LYS A CA 1
ATOM 746 C C . LYS A 1 96 ? 4.256 -6.660 -21.044 1.00 47.41 96 LYS A C 1
ATOM 748 O O . LYS A 1 96 ? 4.977 -7.461 -21.632 1.00 47.41 96 LYS A O 1
ATOM 753 N N . ARG A 1 97 ? 3.284 -5.989 -21.673 1.00 41.41 97 ARG A N 1
ATOM 754 C CA . ARG A 1 97 ? 3.042 -6.072 -23.126 1.00 41.41 97 ARG A CA 1
ATOM 755 C C . ARG A 1 97 ? 3.489 -4.807 -23.852 1.00 41.41 97 ARG A C 1
ATOM 757 O O . ARG A 1 97 ? 3.250 -3.684 -23.331 1.00 41.41 97 ARG A O 1
#